Protein AF-X1I2H1-F1 (afdb_monomer)

InterPro domains:
  IPR003170 UDP-N-acetylenolpyruvoylglucosamine reductase [PTHR21071] (21-149)
  IPR006094 FAD linked oxidase, N-terminal [PF01565] (20-104)
  IPR016169 FAD-binding, type PCMH, subdomain 2 [G3DSA:3.30.465.10] (36-154)
  IPR036318 FAD-binding, type PCMH-like superfamily [SSF56176] (18-149)

Sequence (162 aa):
MSTSNIILSSLVSLITLLISSLVLLKLGRDFDYLEFSDENKIIAGAAYKLLKFVAAAAARGYDFSNLSGIPGTIGGSVIGNSGSKYKGICDFVERVSYISNKGGNIIEETIGLGDDDFGYRYFYIPDLIVLTRIVLNTGKSDRNNILEKIPKSPPKNFSFSG

Nearest PDB structures (foldseek):
  4pyt-assembly1_A  TM=8.778E-01  e=3.413E-08  unidentified
  1hsk-assembly1_A  TM=8.506E-01  e=2.870E-07  Staphylococcus aureus
  5jzx-assembly1_C  TM=7.587E-01  e=2.122E-06  Mycobacterium tuberculosis H37Rv
  1uxy-assembly1_A  TM=7.577E-01  e=2.310E-05  Escherichia coli
  8jdc-assembly1_A  TM=6.411E-01  e=4.031E-03  Mus musculus

Secondary structure (DSSP, 8-state):
--HHHHHHHHHHHHHHHHHHT-------GGG--EEE-TTSEEEEETTSBHHHHHHHHHTTTB--GGGTT--SBHHHHHHTT-B-SS-BSGGGEEEEEEEEEETTEEEEEEEEPPGGGEETTEE--TTEEEEEEEEEE--B--HHHHHHHS-SS--TT-----

pLDDT: mean 87.73, std 14.14, range [35.44, 98.62]

Radius of gyration: 19.73 Å; Cα contacts (8 Å, |Δi|>4): 262; chains: 1; bounding box: 42×39×72 Å

Mean predicted aligned error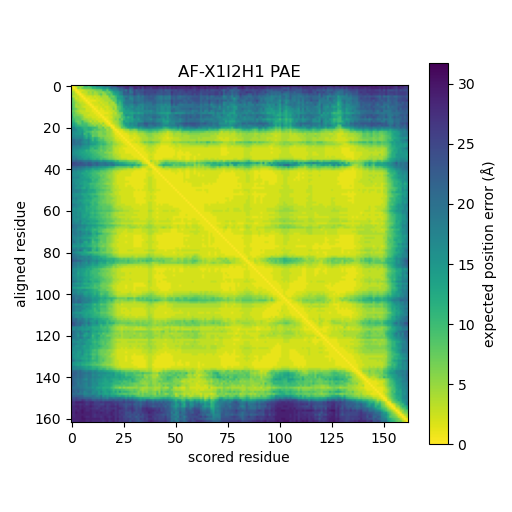: 8.13 Å

Solvent-accessible surface area (backbone atoms only — not comparable to full-atom values): 9270 Å² total; per-residue (Å²): 132,63,71,67,60,54,56,51,52,51,52,53,49,50,53,51,56,57,57,75,70,60,83,87,86,76,77,54,72,95,20,50,44,78,48,80,49,94,82,54,36,37,41,31,18,18,46,22,44,35,57,60,47,39,53,60,35,32,76,72,18,31,70,46,42,75,49,56,92,47,85,60,21,42,33,60,33,42,54,41,18,39,52,50,93,88,54,36,49,53,85,30,41,54,31,41,27,29,36,30,49,65,91,83,45,80,45,79,48,73,46,67,68,58,79,88,34,48,46,85,64,31,50,60,63,89,51,61,75,45,62,46,34,38,35,32,44,60,66,76,48,63,45,66,68,37,52,73,60,34,74,94,64,76,69,97,82,74,79,85,78,130

Organism: NCBI:txid412755

Foldseek 3Di:
DDPVVVVVVVVVVVVVVVVVPDDDDDDDPLQQDWDADPVQKIKGWQQHWQQVVCVVCLVVQFAPLQQAQPGGGNFVQQQQQDGDQVHGQLVFFQKWWFWFQDPNDTDIDMDGDDPVQDHNRHGDDPRGDTTTMTMGHGDGDDSVVRVVSHPPDHDPPDDDDD

Structure (mmCIF, N/CA/C/O backbone):
data_AF-X1I2H1-F1
#
_entry.id   AF-X1I2H1-F1
#
loop_
_atom_site.group_PDB
_atom_site.id
_atom_site.type_symbol
_atom_site.label_atom_id
_atom_site.label_alt_id
_atom_site.label_comp_id
_atom_site.label_asym_id
_atom_site.label_entity_id
_atom_site.label_seq_id
_atom_site.pdbx_PDB_ins_code
_atom_site.Cartn_x
_atom_site.Cartn_y
_atom_site.Cartn_z
_atom_site.occupancy
_atom_site.B_iso_or_equiv
_atom_site.auth_seq_id
_atom_site.auth_comp_id
_atom_site.auth_asym_id
_atom_site.auth_atom_id
_atom_site.pdbx_PDB_model_num
ATOM 1 N N . MET A 1 1 ? -4.979 0.973 53.669 1.00 57.72 1 MET A N 1
ATOM 2 C CA . MET A 1 1 ? -4.796 0.623 52.243 1.00 57.72 1 MET A CA 1
ATOM 3 C C . MET A 1 1 ? -3.930 1.717 51.634 1.00 57.72 1 MET A C 1
ATOM 5 O O . MET A 1 1 ? -4.324 2.870 51.724 1.00 57.72 1 MET A O 1
ATOM 9 N N . SER A 1 2 ? -2.713 1.404 51.174 1.00 70.31 2 SER A N 1
ATOM 10 C CA . SER A 1 2 ? -1.768 2.424 50.683 1.00 70.31 2 SER A CA 1
ATOM 11 C C . SER A 1 2 ? -2.318 3.101 49.425 1.00 70.31 2 SER A C 1
ATOM 13 O O . SER A 1 2 ? -2.806 2.410 48.531 1.00 70.31 2 S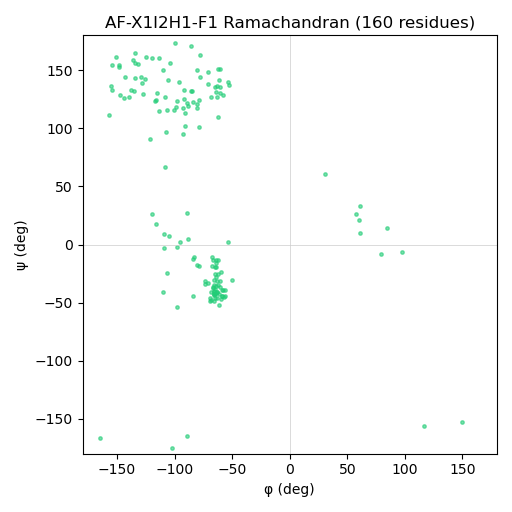ER A O 1
ATOM 15 N N . THR A 1 3 ? -2.231 4.429 49.343 1.00 69.19 3 THR A N 1
ATOM 16 C CA . THR A 1 3 ? -2.664 5.259 48.204 1.00 69.19 3 THR A CA 1
ATOM 17 C C . THR A 1 3 ? -2.103 4.750 46.869 1.00 69.19 3 THR A C 1
ATOM 19 O O . THR A 1 3 ? -2.779 4.809 45.844 1.00 69.19 3 THR A O 1
ATOM 22 N N . SER A 1 4 ? -0.914 4.139 46.895 1.00 69.69 4 SER A N 1
ATOM 23 C CA . SER A 1 4 ? -0.272 3.503 45.739 1.00 69.69 4 SER A CA 1
ATOM 24 C C . SER A 1 4 ? -1.069 2.322 45.163 1.00 69.69 4 SER A C 1
ATOM 26 O O . SER A 1 4 ? -1.110 2.150 43.948 1.00 69.69 4 SER A O 1
ATOM 28 N N . ASN A 1 5 ? -1.752 1.536 46.004 1.00 72.00 5 ASN A N 1
ATOM 29 C CA . ASN A 1 5 ? -2.549 0.387 45.551 1.00 72.00 5 ASN A CA 1
ATOM 30 C C . ASN A 1 5 ? -3.850 0.825 44.867 1.00 72.00 5 ASN A C 1
ATOM 32 O O . ASN A 1 5 ? -4.319 0.154 43.951 1.00 72.00 5 ASN A O 1
ATOM 36 N N . ILE A 1 6 ? -4.414 1.961 45.286 1.00 78.00 6 ILE A N 1
ATOM 37 C CA . ILE A 1 6 ? -5.622 2.530 44.677 1.00 78.00 6 ILE A CA 1
ATOM 38 C C . ILE A 1 6 ? -5.292 3.032 43.268 1.00 78.00 6 ILE A C 1
ATOM 40 O O . ILE A 1 6 ? -5.961 2.642 42.314 1.00 78.00 6 ILE A O 1
ATOM 44 N N . ILE A 1 7 ? -4.209 3.805 43.125 1.00 78.81 7 ILE A N 1
ATOM 45 C CA . ILE A 1 7 ? -3.745 4.346 41.836 1.00 78.81 7 ILE A CA 1
ATOM 46 C C . ILE A 1 7 ? -3.452 3.221 40.834 1.00 78.81 7 ILE A C 1
ATOM 48 O O . ILE A 1 7 ? -3.883 3.293 39.683 1.00 78.81 7 ILE A O 1
ATOM 52 N N . LEU A 1 8 ? -2.776 2.154 41.275 1.00 74.88 8 LEU A N 1
ATOM 53 C CA . LEU A 1 8 ? -2.458 1.016 40.414 1.00 74.88 8 LEU A CA 1
ATOM 54 C C . LEU A 1 8 ? -3.722 0.269 39.957 1.00 74.88 8 LEU A C 1
ATOM 56 O O . LEU A 1 8 ? -3.844 -0.058 38.779 1.00 74.88 8 LEU A O 1
ATOM 60 N N . SER A 1 9 ? -4.692 0.053 40.854 1.00 76.00 9 SER A N 1
ATOM 61 C CA . SER A 1 9 ? -5.955 -0.617 40.504 1.00 76.00 9 SER A CA 1
ATOM 62 C C . SER A 1 9 ? -6.797 0.190 39.507 1.00 76.00 9 SER A C 1
ATOM 64 O O . SER A 1 9 ? -7.361 -0.376 38.567 1.00 76.00 9 SER A O 1
ATOM 66 N N . SER A 1 10 ? -6.820 1.518 39.655 1.00 75.88 10 SER A N 1
ATOM 67 C CA . SER A 1 10 ? -7.538 2.418 38.753 1.00 75.88 10 SER A CA 1
ATOM 68 C C . SER A 1 10 ? -6.894 2.462 37.369 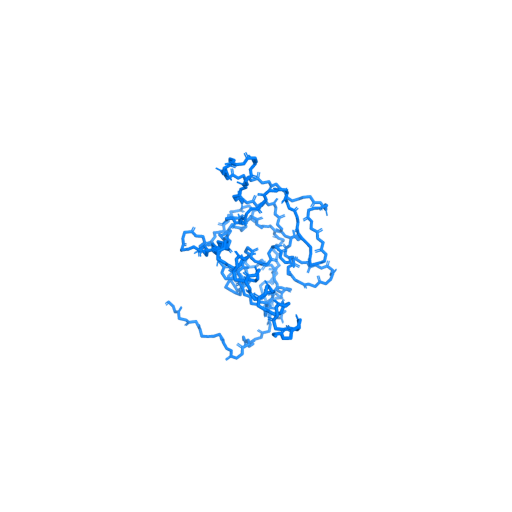1.00 75.88 10 SER A C 1
ATOM 70 O O . SER A 1 10 ? -7.602 2.425 36.366 1.00 75.88 10 SER A O 1
ATOM 72 N N . LEU A 1 11 ? -5.558 2.476 37.295 1.00 80.75 11 LEU A N 1
ATOM 73 C CA . LEU A 1 11 ? -4.828 2.460 36.026 1.00 80.75 11 LEU A CA 1
ATOM 74 C C . LEU A 1 11 ? -5.037 1.145 35.261 1.00 80.75 11 LEU A C 1
ATOM 76 O O . LEU A 1 11 ? -5.297 1.163 34.060 1.00 80.75 11 LEU A O 1
ATOM 80 N N . VAL A 1 12 ? -4.985 0.005 35.956 1.00 79.88 12 VAL A N 1
ATOM 81 C CA . VAL A 1 12 ? -5.256 -1.314 35.359 1.00 79.88 12 VAL A CA 1
ATOM 82 C C . VAL A 1 12 ? -6.698 -1.403 34.855 1.00 79.88 12 VAL A C 1
ATOM 84 O O . VAL A 1 12 ? -6.935 -1.898 33.753 1.00 79.88 12 VAL A O 1
ATOM 87 N N . SER A 1 13 ? -7.657 -0.875 35.618 1.00 76.94 13 SER A N 1
ATOM 88 C CA . SER A 1 13 ? -9.066 -0.836 35.211 1.00 76.94 13 SER A CA 1
ATOM 89 C C . SER A 1 13 ? -9.275 0.037 33.971 1.00 76.94 13 SER A C 1
ATOM 91 O O . SER A 1 13 ? -9.975 -0.373 33.050 1.00 76.94 13 SER A O 1
ATOM 93 N N . LEU A 1 14 ? -8.612 1.198 33.901 1.00 79.94 14 LEU A N 1
ATOM 94 C CA . LEU A 1 14 ? -8.661 2.094 32.744 1.00 79.94 14 LEU A CA 1
ATOM 95 C C . LEU A 1 14 ? -8.085 1.433 31.484 1.00 79.94 14 LEU A C 1
ATOM 97 O O . LEU A 1 14 ? -8.715 1.463 30.431 1.00 79.94 14 LEU A O 1
ATOM 101 N N . ILE A 1 15 ? -6.921 0.785 31.598 1.00 76.62 15 ILE A N 1
ATOM 102 C CA . ILE A 1 15 ? -6.304 0.038 30.491 1.00 76.62 15 ILE A CA 1
ATOM 103 C C . ILE A 1 15 ? -7.224 -1.106 30.038 1.00 76.62 15 ILE A C 1
ATOM 105 O O . ILE A 1 15 ? -7.438 -1.289 28.844 1.00 76.62 15 ILE A O 1
ATOM 109 N N . THR A 1 16 ? -7.827 -1.838 30.977 1.00 73.12 16 THR A N 1
ATOM 110 C CA . THR A 1 16 ? -8.760 -2.935 30.668 1.00 73.12 16 THR A CA 1
ATOM 111 C C . THR A 1 16 ? -10.010 -2.434 29.939 1.00 73.12 16 THR A C 1
ATOM 113 O O . THR A 1 16 ? -10.454 -3.051 28.968 1.00 73.12 16 THR A O 1
ATOM 116 N N . LEU A 1 17 ? -10.562 -1.291 30.355 1.00 72.94 17 LEU A N 1
ATOM 117 C CA . LEU A 1 17 ? -11.727 -0.674 29.716 1.00 72.94 17 LEU A CA 1
ATOM 118 C C . LEU A 1 17 ? -11.410 -0.179 28.289 1.00 72.94 17 LEU A C 1
ATOM 120 O O . LEU A 1 17 ? -12.219 -0.333 27.375 1.00 72.94 17 LEU A O 1
ATOM 124 N N . LEU A 1 18 ? -10.203 0.356 28.079 1.00 73.38 18 LEU A N 1
ATOM 125 C CA . LEU A 1 18 ? -9.727 0.781 26.759 1.00 73.38 18 LEU A CA 1
ATOM 126 C C . LEU A 1 18 ? -9.549 -0.406 25.801 1.00 73.38 18 LEU A C 1
ATOM 128 O O . LEU A 1 18 ? -9.956 -0.326 24.645 1.00 73.38 18 LEU A O 1
ATOM 132 N N . ILE A 1 19 ? -8.986 -1.522 26.275 1.00 74.50 19 ILE A N 1
ATOM 133 C CA . ILE A 1 19 ? -8.751 -2.711 25.436 1.00 74.50 19 ILE A CA 1
ATOM 134 C C . ILE A 1 19 ? -10.060 -3.456 25.139 1.00 74.50 19 ILE A C 1
ATOM 136 O O . ILE A 1 19 ? -10.226 -3.985 24.045 1.00 74.50 19 ILE A O 1
ATOM 140 N N . SER A 1 20 ? -11.014 -3.479 26.075 1.00 74.12 20 SER A N 1
ATOM 141 C CA . SER A 1 20 ? -12.318 -4.141 25.871 1.00 74.12 20 SER A CA 1
ATOM 142 C C . SER A 1 20 ? -13.202 -3.454 24.825 1.00 74.12 20 SER A C 1
ATOM 144 O O . SER A 1 2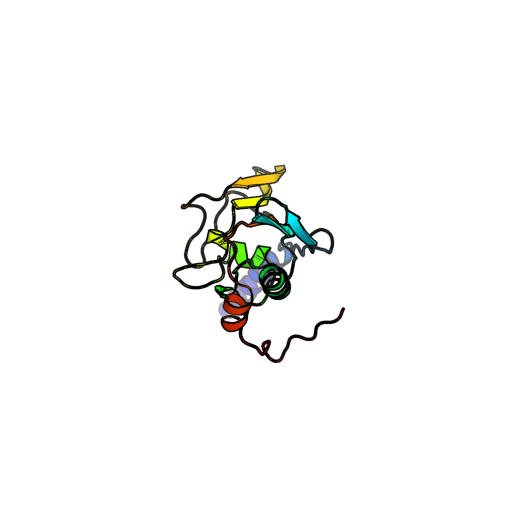0 ? -14.093 -4.095 24.274 1.00 74.12 20 SER A O 1
ATOM 146 N N . SER A 1 21 ? -12.919 -2.191 24.502 1.00 77.25 21 SER A N 1
ATOM 147 C CA . SER A 1 21 ? -13.605 -1.436 23.446 1.00 77.25 21 SER A CA 1
ATOM 148 C C . SER A 1 21 ? -12.860 -1.464 22.100 1.00 77.25 21 SER A C 1
ATOM 150 O O . SER A 1 21 ? -13.289 -0.817 21.145 1.00 77.25 21 SER A O 1
ATOM 152 N N . LEU A 1 22 ? -11.734 -2.184 22.003 1.00 83.88 22 LEU A N 1
ATOM 153 C CA . LEU A 1 22 ? -10.930 -2.262 20.785 1.00 83.88 22 LEU A CA 1
ATOM 154 C C . LEU A 1 22 ? -11.547 -3.241 19.782 1.00 83.88 22 LEU A C 1
ATOM 156 O O . LEU A 1 22 ? -11.698 -4.431 20.056 1.00 83.88 22 LEU A O 1
ATOM 160 N N . VAL A 1 23 ? -11.812 -2.755 18.572 1.00 86.62 23 VAL A N 1
ATOM 161 C CA . VAL A 1 23 ? -12.192 -3.598 17.435 1.00 86.62 23 VAL A CA 1
ATOM 162 C C . VAL A 1 23 ? -10.958 -3.861 16.577 1.00 86.62 23 VAL A C 1
ATOM 164 O O . VAL A 1 23 ? -10.318 -2.928 16.097 1.00 86.62 23 VAL A O 1
ATOM 167 N N . LEU A 1 24 ? -10.629 -5.138 16.362 1.00 89.12 24 LEU A N 1
ATOM 168 C CA . LEU A 1 24 ? -9.573 -5.553 15.439 1.00 89.12 24 LEU A CA 1
ATOM 169 C C . LEU A 1 24 ? -10.185 -6.019 14.118 1.00 89.12 24 LEU A C 1
ATOM 171 O O . LEU A 1 24 ? -10.860 -7.046 14.061 1.00 89.12 24 LEU A O 1
ATOM 175 N N . LEU A 1 25 ? -9.885 -5.294 13.045 1.00 90.94 25 LEU A N 1
ATOM 176 C CA . LEU A 1 25 ? -10.267 -5.669 11.689 1.00 90.94 25 LEU A CA 1
ATOM 177 C C . LEU A 1 25 ? -9.084 -6.342 10.994 1.00 90.94 25 LEU A C 1
ATOM 179 O O . LEU A 1 25 ? -8.029 -5.738 10.802 1.00 90.94 25 LEU A O 1
ATOM 183 N N . LYS A 1 26 ? -9.261 -7.604 10.597 1.00 93.12 26 LYS A N 1
ATOM 184 C CA . LYS A 1 26 ? -8.302 -8.330 9.761 1.00 93.12 26 LYS A CA 1
ATOM 185 C C . LYS A 1 26 ? -8.933 -8.604 8.405 1.00 93.12 26 LYS A C 1
ATOM 187 O O . LYS A 1 26 ? -9.889 -9.368 8.311 1.00 93.12 26 LYS A O 1
ATOM 192 N N . LEU A 1 27 ? -8.364 -8.009 7.363 1.00 94.81 27 LEU A N 1
ATOM 193 C CA . LEU A 1 27 ? -8.806 -8.237 5.992 1.00 94.81 27 LEU A CA 1
ATOM 194 C C . LEU A 1 27 ? -8.586 -9.701 5.581 1.00 94.81 27 LEU A C 1
ATOM 196 O O . LEU A 1 27 ? -7.518 -10.276 5.816 1.00 94.81 27 LEU A O 1
ATOM 200 N N . GLY A 1 28 ? -9.633 -10.295 5.010 1.00 90.56 28 GLY A N 1
ATOM 201 C CA . GLY A 1 28 ? -9.669 -11.686 4.564 1.00 90.56 28 GLY A CA 1
ATOM 202 C C . GLY A 1 28 ? -9.204 -11.885 3.119 1.00 90.56 28 GLY A C 1
ATOM 203 O O . GLY A 1 28 ? -8.595 -11.005 2.514 1.00 90.56 28 GLY A O 1
ATOM 204 N N . ARG A 1 29 ? -9.520 -13.064 2.568 1.00 93.75 29 ARG A N 1
ATOM 205 C CA . ARG A 1 29 ? -9.093 -13.504 1.225 1.00 93.75 29 ARG A CA 1
ATOM 206 C C . ARG A 1 29 ? -9.592 -12.608 0.092 1.00 93.75 29 ARG A C 1
ATOM 208 O O . ARG A 1 29 ? -8.866 -12.427 -0.874 1.00 93.75 29 ARG A O 1
ATOM 215 N N . ASP A 1 30 ? -10.762 -11.996 0.242 1.00 96.88 30 ASP A N 1
ATOM 216 C CA . ASP A 1 30 ? -11.341 -11.117 -0.785 1.00 96.88 30 ASP A CA 1
ATOM 217 C C . ASP A 1 30 ? -10.525 -9.828 -0.996 1.00 96.88 30 ASP A C 1
ATOM 219 O O . ASP A 1 30 ? -10.692 -9.138 -1.995 1.00 96.88 30 ASP A O 1
ATOM 223 N N . PHE A 1 31 ? -9.594 -9.524 -0.084 1.00 98.00 31 PHE A N 1
ATOM 224 C CA . PHE A 1 31 ? -8.643 -8.415 -0.188 1.00 98.00 31 PHE A CA 1
ATOM 225 C C . PHE A 1 31 ? -7.199 -8.894 -0.440 1.00 98.00 31 PHE A C 1
ATOM 227 O O . PHE A 1 31 ? -6.269 -8.092 -0.358 1.00 98.00 31 PHE A O 1
ATOM 234 N N . ASP A 1 32 ? -6.985 -10.186 -0.711 1.00 98.00 32 ASP A N 1
ATOM 235 C CA . ASP A 1 32 ? -5.684 -10.800 -1.023 1.00 98.00 32 ASP A CA 1
ATOM 236 C C . ASP A 1 32 ? -5.623 -11.174 -2.511 1.00 98.00 32 ASP A C 1
ATOM 238 O O . ASP A 1 32 ? -5.602 -12.343 -2.893 1.00 98.00 32 ASP A O 1
ATOM 242 N N . TYR A 1 33 ? -5.622 -10.153 -3.369 1.00 98.44 33 TYR A N 1
ATOM 243 C CA . TYR A 1 33 ? -5.567 -10.307 -4.823 1.00 98.44 33 TYR A CA 1
ATOM 244 C C . TYR A 1 33 ? -4.581 -9.327 -5.461 1.00 98.44 33 TYR A C 1
ATOM 246 O O . TYR A 1 33 ? -4.232 -8.295 -4.878 1.00 98.44 33 TYR A O 1
ATOM 254 N N . LEU A 1 34 ? -4.143 -9.669 -6.673 1.00 98.19 34 LEU A N 1
ATOM 255 C CA . LEU A 1 34 ? -3.252 -8.864 -7.499 1.00 98.19 34 LEU A CA 1
ATOM 256 C C . LEU A 1 34 ? -3.631 -9.015 -8.973 1.00 98.19 34 LEU A C 1
ATOM 258 O O . LEU A 1 34 ? -3.645 -10.125 -9.503 1.00 98.19 34 LEU A O 1
ATOM 262 N N . GLU A 1 35 ? -3.863 -7.892 -9.637 1.00 97.25 35 GLU A N 1
ATOM 263 C CA . GLU A 1 35 ? -4.253 -7.799 -11.039 1.00 97.25 35 GLU A CA 1
ATOM 264 C C . GLU A 1 35 ? -3.337 -6.814 -11.773 1.00 97.25 35 GLU A C 1
ATOM 266 O O . GLU A 1 35 ? -2.916 -5.792 -11.227 1.00 97.25 35 GLU A O 1
ATOM 271 N N . PHE A 1 36 ? -3.042 -7.117 -13.035 1.00 94.75 36 PHE A N 1
ATOM 272 C CA . PHE A 1 36 ? -2.272 -6.251 -13.924 1.00 94.75 36 PHE A CA 1
ATOM 273 C C . PHE A 1 36 ? -3.182 -5.806 -15.066 1.00 94.75 36 PHE A C 1
ATOM 275 O O . PHE A 1 36 ? -3.831 -6.646 -15.682 1.00 94.75 36 PHE A O 1
ATOM 282 N N . SER A 1 37 ? -3.220 -4.503 -15.333 1.00 88.62 37 SER A N 1
ATOM 283 C CA . SER A 1 37 ? -3.971 -3.904 -16.438 1.00 88.62 37 SER A CA 1
ATOM 284 C C . SER A 1 37 ? -3.033 -3.495 -17.579 1.00 88.62 37 SER A C 1
ATOM 286 O O . SER A 1 37 ? -1.846 -3.233 -17.357 1.00 88.62 37 SER A O 1
ATOM 288 N N . ASP A 1 38 ? -3.573 -3.405 -18.795 1.00 75.38 38 ASP A N 1
ATOM 289 C CA . ASP A 1 38 ? -2.839 -3.052 -20.015 1.00 75.38 38 ASP A CA 1
ATOM 290 C C . ASP A 1 38 ? -2.262 -1.619 -19.984 1.00 75.38 38 ASP A C 1
ATOM 292 O O . ASP A 1 38 ? -1.286 -1.320 -20.671 1.00 75.38 38 ASP A O 1
ATOM 296 N N . GLU A 1 39 ? -2.785 -0.741 -19.121 1.00 80.69 39 GLU A N 1
ATOM 297 C CA . GLU A 1 39 ? -2.384 0.673 -18.994 1.00 80.69 39 GLU A CA 1
ATOM 298 C C . GLU A 1 39 ? -1.228 0.928 -18.001 1.00 80.69 39 GLU A C 1
ATOM 300 O O . GLU A 1 39 ? -1.143 1.998 -17.402 1.00 80.69 39 GLU A O 1
ATOM 305 N N . ASN A 1 40 ? -0.343 -0.045 -17.765 1.00 85.19 40 ASN A N 1
ATOM 306 C CA . ASN A 1 40 ? 0.714 0.034 -16.734 1.00 85.19 40 ASN A CA 1
ATOM 307 C C . ASN A 1 40 ? 0.206 0.212 -15.291 1.00 85.19 40 ASN A C 1
ATOM 309 O O . ASN A 1 40 ? 0.964 0.605 -14.404 1.00 85.19 40 ASN A O 1
ATOM 313 N N . LYS A 1 41 ? -1.055 -0.141 -15.040 1.00 92.88 41 LYS A N 1
ATOM 314 C CA . LYS A 1 41 ? -1.656 -0.112 -13.707 1.00 92.88 41 LYS A CA 1
ATOM 315 C C . LYS A 1 41 ? -1.586 -1.487 -13.061 1.00 92.88 41 LYS A C 1
ATOM 317 O O . LYS A 1 41 ? -1.845 -2.509 -13.699 1.00 92.88 41 LYS A O 1
ATOM 322 N N . ILE A 1 42 ? -1.286 -1.497 -11.770 1.00 97.44 42 ILE A N 1
ATOM 323 C CA . ILE A 1 42 ? -1.321 -2.683 -10.924 1.00 97.44 42 ILE A CA 1
ATOM 324 C C . ILE A 1 42 ? -2.380 -2.449 -9.859 1.00 97.44 42 ILE A C 1
ATOM 326 O O . ILE A 1 42 ? -2.332 -1.462 -9.130 1.00 97.44 42 ILE A O 1
ATOM 330 N N . ILE A 1 43 ? -3.346 -3.350 -9.775 1.00 97.88 43 ILE A N 1
ATOM 331 C CA . ILE A 1 43 ? -4.427 -3.274 -8.802 1.00 97.88 43 ILE A CA 1
ATOM 332 C C . ILE A 1 43 ? -4.187 -4.369 -7.776 1.00 97.88 43 ILE A C 1
ATOM 334 O O . ILE A 1 43 ? -4.036 -5.534 -8.134 1.00 97.88 43 ILE A O 1
ATOM 338 N N . ALA A 1 44 ? -4.168 -4.008 -6.501 1.00 98.44 44 ALA A N 1
ATOM 339 C CA . ALA A 1 44 ? -4.008 -4.976 -5.434 1.00 98.44 44 ALA A CA 1
ATOM 340 C C . ALA A 1 44 ? -4.997 -4.734 -4.301 1.00 98.44 44 ALA A C 1
ATOM 342 O O . ALA A 1 44 ? -5.286 -3.592 -3.933 1.00 98.44 44 ALA A O 1
ATOM 343 N N . GLY A 1 45 ? -5.477 -5.822 -3.711 1.00 98.56 45 GLY A N 1
ATOM 344 C CA . GLY A 1 45 ? -6.198 -5.750 -2.452 1.00 98.56 45 GLY A CA 1
ATOM 345 C C . GLY A 1 45 ? -5.253 -5.401 -1.298 1.00 98.56 45 GLY A C 1
ATOM 346 O O . GLY A 1 45 ? -4.073 -5.763 -1.286 1.00 98.56 45 GLY A O 1
ATOM 347 N N . ALA A 1 46 ? -5.766 -4.695 -0.294 1.00 98.44 46 ALA A N 1
ATOM 348 C CA . ALA A 1 46 ? -4.963 -4.196 0.822 1.00 98.44 46 ALA A CA 1
ATOM 349 C C . ALA A 1 46 ? -4.354 -5.294 1.717 1.00 98.44 46 ALA A C 1
ATOM 351 O O . ALA A 1 46 ? -3.375 -5.031 2.429 1.00 98.44 46 ALA A O 1
ATOM 352 N N . ALA A 1 47 ? -4.880 -6.524 1.674 1.00 98.44 47 ALA A N 1
ATOM 353 C CA . ALA A 1 47 ? -4.326 -7.670 2.395 1.00 98.44 47 ALA A CA 1
ATOM 354 C C . ALA A 1 47 ? -3.185 -8.371 1.637 1.00 98.44 47 ALA A C 1
ATOM 356 O O . ALA A 1 47 ? -2.458 -9.165 2.246 1.00 98.44 47 ALA A O 1
ATOM 357 N N . TYR A 1 48 ? -2.985 -8.058 0.350 1.00 98.44 48 TYR A N 1
ATOM 358 C CA . TYR A 1 48 ? -1.976 -8.714 -0.475 1.00 98.44 48 TYR A CA 1
ATOM 359 C C . TYR A 1 48 ? -0.565 -8.507 0.081 1.00 98.44 48 TYR A C 1
ATOM 361 O O . TYR A 1 48 ? -0.189 -7.410 0.505 1.00 98.44 48 TYR A O 1
ATOM 369 N N . LYS A 1 49 ? 0.237 -9.576 0.118 1.00 98.12 49 LYS A N 1
ATOM 370 C CA . LYS A 1 49 ? 1.578 -9.545 0.727 1.00 98.12 49 LYS A CA 1
ATOM 371 C C . LYS A 1 49 ? 2.537 -8.682 -0.087 1.00 98.12 49 LYS A C 1
ATOM 373 O O . LYS A 1 49 ? 2.765 -8.956 -1.264 1.00 98.12 49 LYS A O 1
ATOM 378 N N . LEU A 1 50 ? 3.197 -7.725 0.570 1.00 97.75 50 LEU A N 1
ATOM 379 C CA . LEU A 1 50 ? 4.114 -6.796 -0.100 1.00 97.75 50 LEU A CA 1
ATOM 380 C C . LEU A 1 50 ? 5.262 -7.527 -0.813 1.00 97.75 50 LEU A C 1
ATOM 382 O O . LEU A 1 50 ? 5.564 -7.243 -1.966 1.00 97.75 50 LEU A O 1
ATOM 386 N N . LEU A 1 51 ? 5.871 -8.523 -0.166 1.00 95.69 51 LEU A N 1
ATOM 387 C CA . LEU A 1 51 ? 6.970 -9.275 -0.779 1.00 95.69 51 LEU A CA 1
ATOM 388 C C . LEU A 1 51 ? 6.519 -10.099 -1.997 1.00 95.69 51 LEU A C 1
ATOM 390 O O . LEU A 1 51 ? 7.269 -10.206 -2.966 1.00 95.69 51 LEU A O 1
ATOM 394 N N . LYS A 1 52 ? 5.288 -10.639 -1.984 1.00 96.94 52 LYS A N 1
ATOM 395 C CA . LYS A 1 52 ? 4.704 -11.307 -3.163 1.00 96.94 52 LYS A CA 1
ATOM 396 C C . LYS A 1 52 ? 4.476 -10.303 -4.292 1.00 96.94 52 LYS A C 1
ATOM 39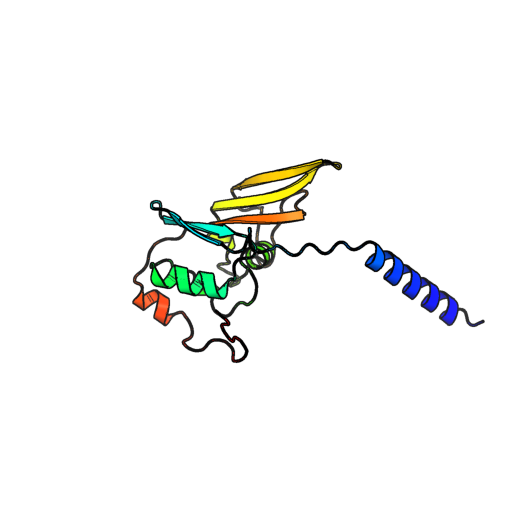8 O O . LYS A 1 52 ? 4.777 -10.608 -5.442 1.00 96.94 52 LYS A O 1
ATOM 403 N N . PHE A 1 53 ? 4.009 -9.103 -3.954 1.00 97.75 53 PHE A N 1
ATOM 404 C CA . PHE A 1 53 ? 3.797 -8.017 -4.907 1.00 97.75 53 PHE A CA 1
ATOM 405 C C . PHE A 1 53 ? 5.090 -7.598 -5.594 1.00 97.75 53 PHE A C 1
ATOM 407 O O . PHE A 1 53 ? 5.143 -7.619 -6.819 1.00 97.75 53 PHE A O 1
ATOM 414 N N . VAL A 1 54 ? 6.149 -7.310 -4.830 1.00 95.88 54 VAL A N 1
ATOM 415 C CA . VAL A 1 54 ? 7.450 -6.904 -5.387 1.00 95.88 54 VAL A CA 1
ATOM 416 C C . VAL A 1 54 ? 7.979 -7.961 -6.360 1.00 95.88 54 VAL A C 1
ATOM 418 O O . VAL A 1 54 ? 8.399 -7.623 -7.464 1.00 95.88 54 VAL A O 1
ATOM 421 N N . ALA A 1 55 ? 7.898 -9.247 -6.001 1.00 94.12 55 ALA A N 1
ATOM 422 C CA . ALA A 1 55 ? 8.328 -10.338 -6.874 1.00 94.12 55 ALA A CA 1
ATOM 423 C C . ALA A 1 55 ? 7.476 -10.450 -8.156 1.00 94.12 55 ALA A C 1
ATOM 425 O O . ALA A 1 55 ? 8.019 -10.566 -9.257 1.00 94.12 55 ALA A O 1
ATOM 426 N N . ALA A 1 56 ? 6.146 -10.393 -8.033 1.00 95.31 56 ALA A N 1
ATOM 427 C CA . ALA A 1 56 ? 5.226 -10.497 -9.167 1.00 95.31 56 ALA A CA 1
ATOM 428 C C . ALA A 1 56 ? 5.321 -9.297 -10.125 1.00 95.31 56 ALA A C 1
ATOM 430 O O . ALA A 1 56 ? 5.217 -9.470 -11.343 1.00 95.31 56 ALA A O 1
ATOM 431 N N . ALA A 1 57 ? 5.536 -8.100 -9.575 1.00 94.81 57 ALA A N 1
ATOM 432 C CA . ALA A 1 57 ? 5.730 -6.859 -10.310 1.00 94.81 57 ALA A CA 1
ATOM 433 C C . ALA A 1 57 ? 7.069 -6.869 -11.066 1.00 94.81 57 ALA A C 1
ATOM 435 O O . ALA A 1 57 ? 7.088 -6.646 -12.279 1.00 94.81 57 ALA A O 1
ATOM 436 N N . ALA A 1 58 ? 8.163 -7.256 -10.397 1.00 93.38 58 ALA A N 1
ATOM 437 C CA . ALA A 1 58 ? 9.482 -7.388 -11.017 1.00 93.38 58 ALA A CA 1
ATOM 438 C C . ALA A 1 58 ? 9.480 -8.396 -12.178 1.00 93.38 58 ALA A C 1
ATOM 440 O O . ALA A 1 58 ? 10.065 -8.140 -13.230 1.00 93.38 58 ALA A O 1
ATOM 441 N N . ALA A 1 59 ? 8.756 -9.515 -12.043 1.00 91.44 59 ALA A N 1
ATOM 442 C CA . ALA A 1 59 ? 8.615 -10.506 -13.111 1.00 91.44 59 ALA A CA 1
ATOM 443 C C . ALA A 1 59 ? 7.982 -9.939 -14.399 1.00 91.44 59 ALA A C 1
ATOM 445 O O . ALA A 1 59 ? 8.220 -10.486 -15.478 1.00 91.44 59 ALA A O 1
ATOM 446 N N . ARG A 1 60 ? 7.213 -8.847 -14.285 1.00 92.06 60 ARG A N 1
ATOM 447 C CA . ARG A 1 60 ? 6.539 -8.131 -15.381 1.00 92.06 60 ARG A CA 1
ATOM 448 C C . ARG A 1 60 ? 7.210 -6.802 -15.757 1.00 92.06 60 ARG A C 1
ATOM 450 O O . ARG A 1 60 ? 6.671 -6.067 -16.580 1.00 92.06 60 ARG A O 1
ATOM 457 N N . GLY A 1 61 ? 8.381 -6.506 -15.188 1.00 92.69 61 GLY A N 1
ATOM 458 C CA . GLY A 1 61 ? 9.162 -5.310 -15.512 1.00 92.69 61 GLY A CA 1
ATOM 459 C C . GLY A 1 61 ? 8.750 -4.044 -14.756 1.00 92.69 61 GLY A C 1
ATOM 460 O O . GLY A 1 61 ? 9.174 -2.961 -15.145 1.00 92.69 61 GLY A O 1
ATOM 461 N N . TYR A 1 62 ? 7.947 -4.149 -13.695 1.00 93.69 62 TYR A N 1
ATOM 462 C CA . TYR A 1 62 ? 7.609 -3.012 -12.835 1.00 93.69 62 TYR A CA 1
ATOM 463 C C . TYR A 1 62 ? 8.586 -2.920 -11.661 1.00 93.69 62 TYR A C 1
ATOM 465 O O . TYR A 1 62 ? 8.757 -3.887 -10.911 1.00 93.69 62 TYR A O 1
ATOM 473 N N . ASP A 1 63 ? 9.227 -1.762 -11.495 1.00 93.19 63 ASP A N 1
ATOM 474 C CA . ASP A 1 63 ? 10.270 -1.578 -10.483 1.00 93.19 63 ASP A CA 1
ATOM 475 C C . ASP A 1 63 ? 9.694 -1.080 -9.148 1.00 93.19 63 ASP A C 1
ATOM 477 O O . ASP A 1 63 ? 9.407 0.105 -8.972 1.00 93.19 63 ASP A O 1
ATOM 481 N N . PHE A 1 64 ? 9.566 -2.014 -8.205 1.00 94.56 64 PHE A N 1
ATOM 482 C CA . PHE A 1 64 ? 9.274 -1.765 -6.788 1.00 94.56 64 PHE A CA 1
ATOM 483 C C . PHE A 1 64 ? 10.401 -2.291 -5.887 1.00 94.56 64 PHE A C 1
ATOM 485 O O . PHE A 1 64 ? 1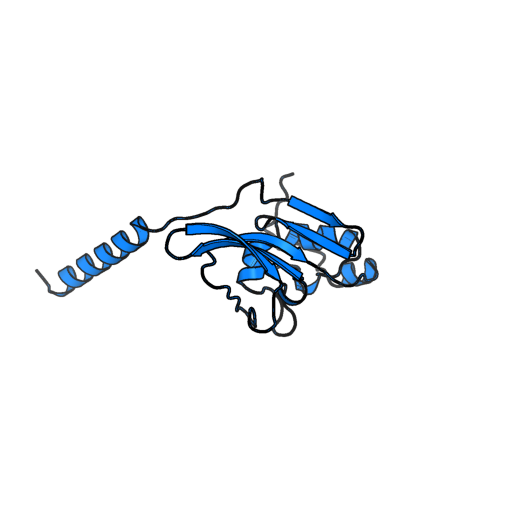0.172 -2.677 -4.737 1.00 94.56 64 PHE A O 1
ATOM 492 N N . SER A 1 65 ? 11.633 -2.377 -6.401 1.00 92.19 65 SER A N 1
ATOM 493 C CA . SER A 1 65 ? 12.744 -3.006 -5.680 1.00 92.19 65 SER A CA 1
ATOM 494 C C . SER A 1 65 ? 13.088 -2.293 -4.365 1.00 92.19 65 SER A C 1
ATOM 496 O O . SER A 1 65 ? 13.586 -2.928 -3.436 1.00 92.19 65 SER A O 1
ATOM 498 N N . ASN A 1 66 ? 12.779 -0.995 -4.248 1.00 91.81 66 ASN A N 1
ATOM 499 C CA . ASN A 1 66 ? 12.952 -0.196 -3.027 1.00 91.81 66 ASN A CA 1
ATOM 500 C C . ASN A 1 66 ? 12.076 -0.668 -1.853 1.00 91.81 66 ASN A C 1
ATOM 502 O O . ASN A 1 66 ? 12.330 -0.285 -0.714 1.00 91.81 66 ASN A O 1
ATOM 506 N N . LEU A 1 67 ? 11.061 -1.492 -2.124 1.00 94.25 67 LEU A N 1
ATOM 507 C CA . LEU A 1 67 ? 10.179 -2.092 -1.122 1.00 94.25 67 LEU A CA 1
ATOM 508 C C . LEU A 1 67 ? 10.600 -3.524 -0.753 1.00 94.25 67 LEU A C 1
ATOM 510 O O . LEU A 1 67 ? 9.966 -4.166 0.088 1.00 94.25 67 LEU A O 1
ATOM 514 N N . SER A 1 68 ? 11.653 -4.053 -1.385 1.00 92.12 68 SER A N 1
ATOM 515 C CA . SER A 1 68 ? 12.144 -5.400 -1.104 1.00 92.12 68 SER A CA 1
ATOM 516 C C . SER A 1 68 ? 12.598 -5.540 0.354 1.00 92.12 68 SER A C 1
ATOM 518 O O . SER A 1 68 ? 13.150 -4.625 0.961 1.00 92.12 68 SER A O 1
ATOM 520 N N . GLY A 1 69 ? 12.309 -6.698 0.951 1.00 90.38 69 GLY A N 1
ATOM 521 C CA . GLY A 1 69 ? 12.642 -6.990 2.348 1.00 90.38 69 GLY A CA 1
ATOM 522 C C . GLY A 1 69 ? 11.701 -6.377 3.394 1.00 90.38 69 GLY A C 1
ATOM 523 O O . GLY A 1 69 ? 11.800 -6.751 4.561 1.00 90.38 69 GLY A O 1
ATOM 524 N N . ILE A 1 70 ? 10.759 -5.507 3.012 1.00 93.31 70 ILE A N 1
ATOM 525 C CA . ILE A 1 70 ? 9.769 -4.952 3.942 1.00 93.31 70 ILE A CA 1
ATOM 526 C C . ILE A 1 70 ? 8.635 -5.980 4.157 1.00 93.31 70 ILE A C 1
ATOM 528 O O . ILE A 1 70 ? 7.987 -6.399 3.194 1.00 93.31 70 ILE A O 1
ATOM 532 N N . PRO A 1 71 ? 8.381 -6.434 5.399 1.00 95.06 71 PRO A N 1
ATOM 533 C CA . PRO A 1 71 ? 7.303 -7.374 5.680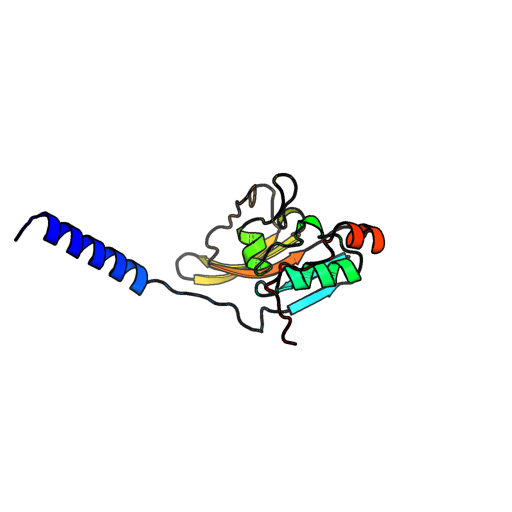 1.00 95.06 71 PRO A CA 1
ATOM 534 C C . PRO A 1 71 ? 5.938 -6.672 5.704 1.00 95.06 71 PRO A C 1
ATOM 536 O O . PRO A 1 71 ? 5.843 -5.462 5.891 1.00 95.06 71 PRO A O 1
ATOM 539 N N . GLY A 1 72 ? 4.865 -7.458 5.597 1.00 95.88 72 GLY A N 1
ATOM 540 C CA . GLY A 1 72 ? 3.491 -6.977 5.768 1.00 95.88 72 GLY A CA 1
ATOM 541 C C . GLY A 1 72 ? 2.637 -7.094 4.508 1.00 95.88 72 GLY A C 1
ATOM 542 O O . GLY A 1 72 ? 2.869 -7.957 3.653 1.00 95.88 72 GLY A O 1
ATOM 543 N N . THR A 1 73 ? 1.601 -6.263 4.443 1.00 98.19 73 THR A N 1
ATOM 544 C CA . THR A 1 73 ? 0.655 -6.182 3.323 1.00 98.19 73 THR A CA 1
ATOM 545 C C . THR A 1 73 ? 0.787 -4.841 2.613 1.00 98.19 73 THR A C 1
ATOM 547 O O . THR A 1 73 ? 1.284 -3.887 3.206 1.00 98.19 73 THR A O 1
ATOM 550 N N . ILE A 1 74 ? 0.309 -4.745 1.372 1.00 97.94 74 ILE A N 1
ATOM 551 C CA . ILE A 1 74 ? 0.304 -3.480 0.626 1.00 97.94 74 ILE A CA 1
ATOM 552 C C . ILE A 1 74 ? -0.449 -2.392 1.394 1.00 97.94 74 ILE A C 1
ATOM 554 O O . ILE A 1 74 ? 0.075 -1.292 1.527 1.00 97.94 74 ILE A O 1
ATOM 558 N N . GLY A 1 75 ? -1.623 -2.692 1.960 1.00 98.00 75 GLY A N 1
ATOM 559 C CA . GLY A 1 75 ? -2.393 -1.709 2.727 1.00 98.00 75 GLY A CA 1
ATOM 560 C C . GLY A 1 75 ? -1.617 -1.162 3.926 1.00 98.00 75 GLY A C 1
ATOM 561 O O . GLY A 1 75 ? -1.508 0.049 4.091 1.00 98.00 75 GLY A O 1
ATOM 562 N N . GLY A 1 76 ? -0.992 -2.040 4.718 1.00 97.44 76 GLY A N 1
ATOM 563 C CA . GLY A 1 76 ? -0.142 -1.606 5.830 1.00 97.44 76 GLY A CA 1
ATOM 564 C C . GLY A 1 76 ? 1.084 -0.816 5.361 1.00 97.44 76 GLY A C 1
ATOM 565 O O . GLY A 1 76 ? 1.491 0.148 6.008 1.00 97.44 76 GLY A O 1
ATOM 566 N N . SER A 1 77 ? 1.652 -1.184 4.212 1.00 97.88 77 SER A N 1
ATOM 567 C CA . SER A 1 77 ? 2.763 -0.449 3.617 1.00 97.88 77 SER A CA 1
ATOM 568 C C . SER A 1 77 ? 2.373 0.953 3.169 1.00 97.88 77 SER A C 1
ATOM 570 O O . SER A 1 77 ? 3.177 1.854 3.389 1.00 97.88 77 SER A O 1
ATOM 572 N N . VAL A 1 78 ? 1.182 1.144 2.592 1.00 98.12 78 VAL A N 1
ATOM 573 C CA . VAL A 1 78 ? 0.651 2.462 2.198 1.00 98.12 78 VAL A CA 1
ATOM 574 C C . VAL A 1 78 ? 0.391 3.332 3.426 1.00 98.12 78 VAL A C 1
ATOM 576 O O . VAL A 1 78 ? 0.922 4.435 3.492 1.00 98.12 78 VAL A O 1
ATOM 579 N N . ILE A 1 79 ? -0.292 2.809 4.454 1.00 97.69 79 ILE A N 1
ATOM 580 C CA . ILE A 1 79 ? -0.503 3.536 5.722 1.00 97.69 79 ILE A CA 1
ATOM 581 C C . ILE A 1 79 ? 0.827 3.979 6.354 1.00 97.69 79 ILE A C 1
ATOM 583 O O . ILE A 1 79 ? 0.939 5.069 6.901 1.00 97.69 79 ILE A O 1
ATOM 587 N N . GLY A 1 80 ? 1.863 3.140 6.283 1.00 95.81 80 GLY A N 1
ATOM 588 C CA . GLY A 1 80 ? 3.185 3.473 6.815 1.00 95.81 80 GLY A CA 1
ATOM 589 C C . GLY A 1 80 ? 4.112 4.207 5.844 1.00 95.81 80 GLY A C 1
ATOM 590 O O . GLY A 1 80 ? 5.294 4.335 6.177 1.00 95.81 80 GLY A O 1
ATOM 591 N N . ASN A 1 81 ? 3.632 4.568 4.645 1.00 97.00 81 ASN A N 1
ATOM 592 C CA . ASN A 1 81 ? 4.413 4.969 3.469 1.00 97.00 81 ASN A CA 1
ATOM 593 C C . ASN 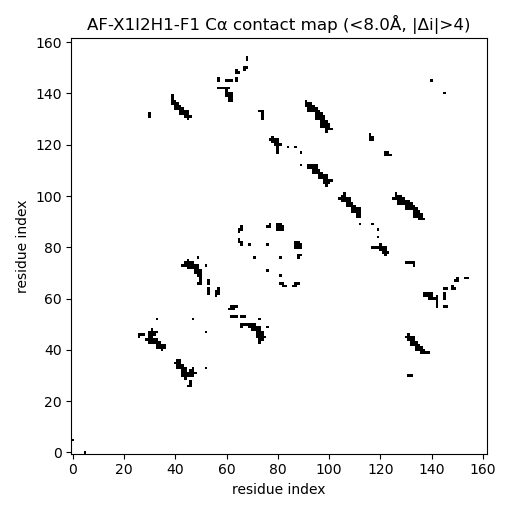A 1 81 ? 5.796 4.287 3.410 1.00 97.00 81 ASN A C 1
ATOM 595 O O . ASN A 1 81 ? 6.856 4.906 3.536 1.00 97.00 81 ASN A O 1
ATOM 599 N N . SER A 1 82 ? 5.779 2.957 3.339 1.00 96.50 82 SER A N 1
ATOM 600 C CA . SER A 1 82 ? 6.981 2.132 3.451 1.00 96.50 82 SER A CA 1
ATOM 601 C C . SER A 1 82 ? 7.959 2.401 2.312 1.00 96.50 82 SER A C 1
ATOM 603 O O . SER A 1 82 ? 7.561 2.452 1.155 1.00 96.50 82 SER A O 1
ATOM 605 N N . GLY A 1 83 ? 9.245 2.510 2.641 1.00 92.25 83 GLY A N 1
ATOM 606 C CA . GLY A 1 83 ? 10.333 2.711 1.689 1.00 92.25 83 GLY A CA 1
ATOM 607 C C . GLY A 1 83 ? 11.474 3.513 2.308 1.00 92.25 83 GLY A C 1
ATOM 608 O O . GLY A 1 83 ? 11.690 3.478 3.523 1.00 92.25 83 GLY A O 1
ATOM 609 N N . SER A 1 84 ? 12.219 4.220 1.461 1.00 85.88 84 SER A N 1
ATOM 610 C CA . SER A 1 84 ? 13.298 5.112 1.895 1.00 85.88 84 SER A CA 1
ATOM 611 C C . SER A 1 84 ? 12.759 6.503 2.242 1.00 85.88 84 SER A C 1
ATOM 613 O O . SER A 1 84 ? 11.628 6.836 1.904 1.00 85.88 84 SER A O 1
ATOM 615 N N . LYS A 1 85 ? 13.596 7.364 2.832 1.00 83.38 85 LYS A N 1
ATOM 616 C CA . LYS A 1 85 ? 13.236 8.774 3.073 1.00 83.38 85 LYS A CA 1
ATOM 617 C C . LYS A 1 85 ? 13.001 9.604 1.802 1.00 83.38 85 LYS A C 1
ATOM 619 O O . LYS A 1 85 ? 12.511 10.717 1.906 1.00 83.38 85 LYS A O 1
ATOM 624 N N . TYR A 1 86 ? 13.403 9.090 0.640 1.00 86.62 86 TYR A N 1
ATOM 625 C CA . TYR A 1 86 ? 13.310 9.786 -0.646 1.00 86.62 86 TYR A CA 1
ATOM 626 C C . TYR A 1 86 ? 12.212 9.236 -1.552 1.00 86.62 86 TYR A C 1
ATOM 628 O O . TYR A 1 86 ? 11.798 9.916 -2.480 1.00 86.62 86 TYR A O 1
ATOM 636 N N . LYS A 1 87 ? 11.832 7.971 -1.343 1.00 89.94 87 LYS A N 1
ATOM 637 C CA . LYS A 1 87 ? 10.859 7.265 -2.172 1.00 89.94 87 LYS A CA 1
ATOM 638 C C . LYS A 1 87 ? 10.231 6.119 -1.387 1.00 89.94 87 LYS A C 1
ATOM 640 O O . LYS A 1 87 ? 10.924 5.139 -1.059 1.00 89.94 87 LYS A O 1
ATOM 645 N N . GLY A 1 88 ? 8.954 6.276 -1.082 1.00 94.88 88 GLY A N 1
ATOM 646 C CA . GLY A 1 88 ? 8.054 5.316 -0.467 1.00 94.88 88 GLY A CA 1
ATOM 647 C C . GLY A 1 88 ? 7.113 4.658 -1.476 1.00 94.88 88 GLY A C 1
ATOM 648 O O . GLY A 1 88 ? 7.233 4.825 -2.688 1.00 94.88 88 GLY A O 1
ATOM 649 N N . ILE A 1 89 ? 6.198 3.838 -0.967 1.00 97.19 89 ILE A N 1
ATOM 650 C CA . ILE A 1 89 ? 5.185 3.164 -1.783 1.00 97.19 89 ILE A CA 1
ATOM 651 C C . ILE A 1 89 ? 4.131 4.145 -2.308 1.00 97.19 89 ILE A C 1
ATOM 653 O O . ILE A 1 89 ? 3.645 3.948 -3.418 1.00 97.19 89 ILE A O 1
ATOM 657 N N . CYS A 1 90 ? 3.802 5.195 -1.545 1.00 97.25 90 CYS A N 1
ATOM 658 C CA . CYS A 1 90 ? 2.776 6.166 -1.927 1.00 97.25 90 CYS A CA 1
ATOM 659 C C . CYS A 1 90 ? 3.161 6.964 -3.180 1.00 97.25 90 CYS A C 1
ATOM 661 O O . CYS A 1 90 ? 2.275 7.317 -3.946 1.00 97.25 90 CYS A O 1
ATOM 663 N N . ASP A 1 91 ? 4.461 7.108 -3.477 1.00 95.25 91 ASP A N 1
ATOM 664 C CA . ASP A 1 91 ? 4.958 7.711 -4.729 1.00 95.25 91 ASP A CA 1
ATOM 665 C C . ASP A 1 91 ? 4.551 6.936 -5.995 1.00 95.25 91 ASP A C 1
ATOM 667 O O . ASP A 1 91 ? 4.735 7.414 -7.113 1.00 95.25 91 ASP A O 1
ATOM 671 N N . PHE A 1 92 ? 4.050 5.710 -5.837 1.00 95.62 92 PHE A N 1
ATOM 672 C CA . PHE A 1 92 ? 3.536 4.889 -6.928 1.00 95.62 92 PHE A CA 1
ATOM 673 C C . PHE A 1 92 ? 2.014 4.734 -6.879 1.00 95.62 92 PHE A C 1
ATOM 675 O O . PHE A 1 92 ? 1.462 4.045 -7.731 1.00 95.62 92 PHE A O 1
ATOM 682 N N . VAL A 1 93 ? 1.326 5.271 -5.870 1.00 97.25 93 VAL A N 1
ATOM 683 C CA . VAL A 1 93 ? -0.113 5.062 -5.691 1.00 97.25 93 VAL A CA 1
ATOM 684 C C . VAL A 1 93 ? -0.880 6.125 -6.466 1.00 97.25 93 VAL A C 1
ATOM 686 O O . VAL A 1 93 ? -0.773 7.312 -6.196 1.00 97.25 93 VAL A O 1
ATOM 689 N N . GLU A 1 94 ? -1.696 5.679 -7.416 1.00 95.50 94 GLU A N 1
ATOM 690 C CA . GLU A 1 94 ? -2.596 6.547 -8.174 1.00 95.50 94 GLU A CA 1
ATOM 691 C C . GLU A 1 94 ? -3.895 6.779 -7.397 1.00 95.50 94 GLU A C 1
ATOM 693 O O . GLU A 1 94 ? -4.386 7.901 -7.323 1.00 95.50 94 GLU A O 1
ATOM 698 N N . ARG A 1 95 ? -4.467 5.709 -6.823 1.00 97.00 95 ARG A N 1
ATOM 699 C CA . ARG A 1 95 ? -5.729 5.749 -6.068 1.00 97.00 95 ARG A CA 1
ATOM 700 C C . ARG A 1 95 ? -5.767 4.713 -4.957 1.00 97.00 95 ARG A C 1
ATOM 702 O O . ARG A 1 95 ? -5.198 3.626 -5.087 1.00 97.00 95 ARG A O 1
ATOM 709 N N . VAL A 1 96 ? -6.539 5.011 -3.920 1.00 98.44 96 VAL A N 1
ATOM 710 C CA . VAL A 1 96 ? -6.894 4.068 -2.857 1.00 98.44 96 VAL A CA 1
ATOM 711 C C . VAL A 1 96 ? -8.405 3.991 -2.698 1.00 98.44 96 VAL A C 1
ATOM 713 O O . VAL A 1 96 ? -9.092 5.005 -2.803 1.00 98.44 96 VAL A O 1
ATOM 716 N N . SER A 1 97 ? -8.911 2.792 -2.422 1.00 98.62 97 SER A N 1
ATOM 717 C CA . SER A 1 97 ? -10.261 2.585 -1.901 1.00 98.62 97 SER A CA 1
ATOM 718 C C . SER A 1 97 ? -10.178 2.228 -0.424 1.00 98.62 97 SER A C 1
ATOM 720 O O . SER A 1 97 ? -9.247 1.531 -0.001 1.00 98.62 97 SER A O 1
ATOM 722 N N . TYR A 1 98 ? -11.118 2.734 0.366 1.00 98.38 98 TYR A N 1
ATOM 723 C CA . TYR A 1 98 ? -11.108 2.582 1.815 1.00 98.38 98 TYR A CA 1
ATOM 724 C C . TYR A 1 98 ? -12.512 2.666 2.402 1.00 98.38 98 TYR A C 1
ATOM 726 O O . TYR A 1 98 ? -13.401 3.296 1.836 1.00 98.38 98 TYR A O 1
ATOM 734 N N . ILE A 1 99 ? -12.693 2.043 3.563 1.00 97.81 99 ILE A N 1
ATOM 735 C CA . ILE A 1 99 ? -13.890 2.221 4.382 1.00 97.81 99 ILE A CA 1
ATOM 736 C C . ILE A 1 99 ? -13.691 3.449 5.265 1.00 97.81 99 ILE A C 1
ATOM 738 O O . ILE A 1 99 ? -12.650 3.560 5.923 1.00 97.81 99 ILE A O 1
ATOM 742 N N . SER A 1 100 ? -14.683 4.335 5.307 1.00 97.25 100 SER A N 1
ATOM 743 C CA . SER A 1 100 ? -14.699 5.520 6.165 1.00 97.25 100 SER A CA 1
ATOM 744 C C . SER A 1 100 ? -15.873 5.519 7.142 1.00 97.25 100 SER A C 1
ATOM 746 O O . SER A 1 100 ? -16.852 4.795 6.953 1.00 97.25 100 SER A O 1
ATOM 748 N N . ASN A 1 101 ? -15.764 6.313 8.211 1.00 95.38 101 ASN A N 1
ATOM 749 C CA . ASN A 1 101 ? -16.855 6.577 9.149 1.00 95.38 101 ASN A CA 1
ATOM 750 C C . ASN A 1 101 ? -17.163 8.074 9.220 1.00 95.38 101 ASN A C 1
ATOM 752 O O . ASN A 1 101 ? -16.616 8.794 10.055 1.00 95.38 101 ASN A O 1
ATOM 756 N N . LYS A 1 102 ? -18.087 8.532 8.377 1.00 93.44 102 LYS A N 1
ATOM 757 C CA . LYS A 1 102 ? -18.501 9.938 8.338 1.00 93.44 102 LYS A CA 1
ATOM 758 C C . LYS A 1 102 ? -19.706 10.153 9.237 1.00 93.44 102 LYS A C 1
ATOM 760 O O . LYS A 1 102 ? -20.843 9.911 8.838 1.00 93.44 102 LYS A O 1
ATOM 765 N N . GLY A 1 103 ? -19.453 10.579 10.474 1.00 90.56 103 GLY A N 1
ATOM 766 C CA . GLY A 1 103 ? -20.514 10.899 11.435 1.00 90.56 103 GLY A CA 1
ATOM 767 C C . GLY A 1 103 ? -21.423 9.712 11.784 1.00 90.56 103 GLY A C 1
ATOM 768 O O . GLY A 1 103 ? -22.614 9.906 12.006 1.00 90.56 103 GLY A O 1
ATOM 769 N N . GLY A 1 104 ? -20.886 8.487 11.803 1.00 92.06 104 GLY A N 1
ATOM 770 C CA . GLY A 1 104 ? -21.633 7.250 12.063 1.00 92.06 104 GLY A CA 1
ATOM 771 C C . GLY A 1 104 ? -22.060 6.491 10.803 1.00 92.06 104 GLY A C 1
ATOM 772 O O . GLY A 1 104 ? -22.568 5.377 10.917 1.00 92.06 104 GLY A O 1
ATOM 773 N N . ASN A 1 105 ? -21.853 7.059 9.612 1.00 94.38 105 ASN A N 1
ATOM 774 C CA . ASN A 1 105 ? -22.153 6.395 8.349 1.00 94.38 105 ASN A CA 1
ATOM 775 C C . ASN A 1 105 ? -20.918 5.663 7.807 1.00 94.38 105 ASN A C 1
ATOM 777 O O . ASN A 1 105 ? -19.913 6.301 7.486 1.00 94.38 105 ASN A O 1
ATOM 781 N N . ILE A 1 106 ? -21.013 4.335 7.695 1.00 96.50 106 ILE A N 1
ATOM 782 C CA . ILE A 1 106 ? -19.947 3.482 7.162 1.00 96.50 106 ILE A CA 1
ATOM 783 C C . ILE A 1 106 ? -20.134 3.325 5.656 1.00 96.50 106 ILE A C 1
ATOM 785 O O . ILE A 1 106 ? -21.096 2.700 5.212 1.00 96.50 106 ILE A O 1
ATOM 789 N N . ILE A 1 107 ? -19.205 3.875 4.879 1.00 96.75 107 ILE A N 1
ATOM 790 C CA . ILE A 1 107 ? -19.237 3.839 3.412 1.00 96.75 107 ILE A CA 1
ATOM 791 C C . ILE A 1 107 ? -17.867 3.456 2.849 1.00 96.75 107 ILE A C 1
ATOM 793 O O . ILE A 1 107 ? -16.844 3.645 3.505 1.00 96.75 107 ILE A O 1
ATOM 797 N N . GLU A 1 108 ? -17.846 2.911 1.633 1.00 97.25 108 GLU A N 1
ATOM 798 C CA . GLU A 1 108 ? -16.614 2.758 0.858 1.00 97.25 108 GLU A CA 1
ATOM 799 C C . GLU A 1 108 ? -16.417 3.983 -0.036 1.00 97.25 108 GLU A C 1
ATOM 801 O O . GLU A 1 108 ? -17.336 4.428 -0.724 1.00 97.25 108 GLU A O 1
ATOM 806 N N . GLU A 1 109 ? -15.202 4.515 -0.034 1.00 97.81 109 GLU A N 1
ATOM 807 C CA . GLU A 1 109 ? -14.800 5.656 -0.843 1.00 97.81 109 GLU A CA 1
ATOM 808 C C . GLU A 1 109 ? -13.583 5.300 -1.690 1.00 97.81 109 GLU A C 1
ATOM 810 O O . GLU A 1 109 ? -12.876 4.326 -1.432 1.00 97.81 109 GLU A O 1
ATOM 815 N N . THR A 1 110 ? -13.3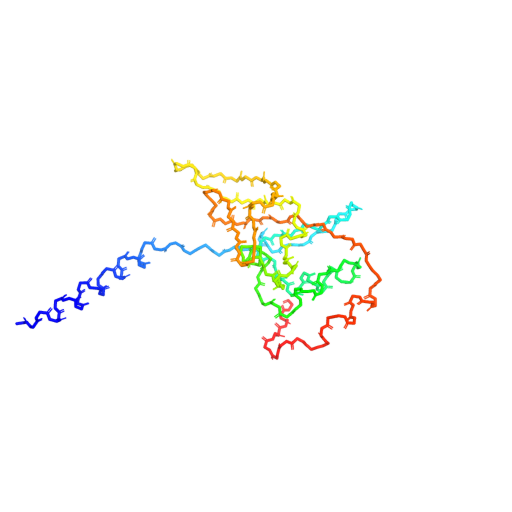40 6.077 -2.744 1.00 98.19 110 THR A N 1
ATOM 816 C CA . THR A 1 110 ? -12.136 5.962 -3.568 1.00 98.19 110 THR A CA 1
ATOM 817 C C . THR A 1 110 ? -11.636 7.348 -3.922 1.00 98.19 110 THR A C 1
ATOM 819 O O . THR A 1 110 ? -12.393 8.153 -4.463 1.00 98.19 110 THR A O 1
ATOM 822 N N . ILE A 1 111 ? -10.359 7.608 -3.649 1.00 97.56 111 ILE A N 1
ATOM 823 C CA . ILE A 1 111 ? -9.711 8.891 -3.932 1.00 97.56 111 ILE A CA 1
ATOM 824 C C . ILE A 1 111 ? -8.371 8.676 -4.637 1.00 97.56 111 ILE A C 1
ATOM 826 O O . ILE A 1 111 ? -7.760 7.612 -4.509 1.00 97.56 111 ILE A O 1
ATOM 830 N N . GLY A 1 112 ? -7.927 9.682 -5.389 1.00 97.44 112 GLY A N 1
ATOM 831 C CA . GLY A 1 112 ? -6.521 9.806 -5.778 1.00 97.44 112 GLY A CA 1
ATOM 832 C C . GLY A 1 112 ? -5.711 10.408 -4.637 1.00 97.44 112 GLY A C 1
ATOM 833 O O . GLY A 1 112 ? -6.277 11.171 -3.857 1.00 97.44 112 GLY A O 1
ATOM 834 N N . LEU A 1 113 ? -4.428 10.056 -4.531 1.00 94.62 113 LEU A N 1
ATOM 835 C CA . LEU A 1 113 ? -3.547 10.674 -3.537 1.00 94.62 113 LEU A CA 1
ATOM 836 C C . LEU A 1 113 ? -2.965 11.982 -4.078 1.00 94.62 113 LEU A C 1
ATOM 838 O O . LEU A 1 113 ? -2.471 12.022 -5.206 1.00 94.62 113 LEU A O 1
ATOM 842 N N . GLY A 1 114 ? -3.023 13.031 -3.264 1.00 91.19 114 GLY A N 1
ATOM 843 C CA . GLY A 1 114 ? -2.285 14.277 -3.439 1.00 91.19 114 GLY A CA 1
ATOM 844 C C . GLY A 1 114 ? -1.031 14.336 -2.563 1.00 91.19 114 GLY A C 1
ATOM 845 O O . GLY A 1 114 ? -0.801 13.478 -1.710 1.00 91.19 114 GLY A O 1
ATOM 846 N N . ASP A 1 115 ? -0.227 15.383 -2.762 1.00 87.50 115 ASP A N 1
ATOM 847 C CA . ASP A 1 115 ? 1.062 15.561 -2.074 1.00 87.50 115 ASP A CA 1
ATOM 848 C C . ASP A 1 115 ? 0.921 15.727 -0.547 1.00 87.50 115 ASP A C 1
ATOM 850 O O . ASP A 1 115 ? 1.822 15.345 0.197 1.00 87.50 115 ASP A O 1
ATOM 854 N N . ASP A 1 116 ? -0.211 16.255 -0.068 1.00 92.06 116 ASP A N 1
ATOM 855 C CA . ASP A 1 116 ? -0.470 16.477 1.363 1.00 92.06 116 ASP A CA 1
ATOM 856 C C . ASP A 1 116 ? -0.991 15.221 2.094 1.00 92.06 116 ASP A C 1
ATOM 858 O O . ASP A 1 116 ? -1.041 15.193 3.326 1.00 92.06 116 ASP A O 1
ATOM 862 N N . ASP A 1 117 ? -1.352 14.159 1.363 1.00 94.12 117 ASP A N 1
ATOM 863 C CA . ASP A 1 117 ? -1.943 12.947 1.947 1.00 94.12 117 ASP A CA 1
ATOM 864 C C . ASP A 1 117 ? -0.887 12.013 2.557 1.00 94.12 117 ASP A C 1
ATOM 866 O O . ASP A 1 117 ? -1.215 11.109 3.332 1.00 94.12 117 ASP A O 1
ATOM 870 N N . PHE A 1 118 ? 0.395 12.178 2.209 1.00 95.19 118 PHE A N 1
ATOM 871 C CA . PHE A 1 118 ? 1.464 11.299 2.676 1.00 95.19 118 PHE A CA 1
ATOM 872 C C . PHE A 1 118 ? 2.832 11.980 2.775 1.00 95.19 118 PHE A C 1
ATOM 874 O O . PHE A 1 118 ? 3.111 13.021 2.201 1.00 95.19 118 PHE A O 1
ATOM 881 N N . GLY A 1 119 ? 3.727 11.356 3.537 1.00 92.31 119 GLY A N 1
ATOM 882 C CA . GLY A 1 119 ? 5.085 11.840 3.761 1.00 92.31 119 GLY A CA 1
ATOM 883 C C . GLY A 1 119 ? 5.965 10.746 4.350 1.00 92.31 119 GLY A C 1
ATOM 884 O O . GLY A 1 119 ? 5.596 9.568 4.362 1.00 92.31 119 GLY A O 1
ATOM 885 N N . TYR A 1 120 ? 7.147 11.095 4.857 1.00 91.81 120 TYR A N 1
ATOM 886 C CA . TYR A 1 120 ? 8.028 10.100 5.472 1.00 91.81 120 TYR A CA 1
ATOM 887 C C . TYR A 1 120 ? 7.365 9.472 6.706 1.00 91.81 120 TYR A C 1
ATOM 889 O O . TYR A 1 120 ? 7.224 10.127 7.736 1.00 91.81 120 TYR A O 1
ATOM 897 N N . ARG A 1 121 ? 6.977 8.190 6.598 1.00 88.25 121 ARG A N 1
ATOM 898 C CA . ARG A 1 121 ? 6.236 7.444 7.638 1.00 88.25 121 ARG A CA 1
ATOM 899 C C . ARG A 1 121 ? 4.905 8.092 8.041 1.00 88.25 121 ARG A C 1
ATOM 901 O O . ARG A 1 121 ? 4.437 7.883 9.157 1.00 88.25 121 ARG A O 1
ATOM 908 N N . TYR A 1 122 ? 4.308 8.850 7.128 1.00 92.44 122 TYR A N 1
ATOM 909 C CA . TYR A 1 122 ? 3.052 9.560 7.323 1.00 92.44 122 TYR A CA 1
ATOM 910 C C . TYR A 1 122 ? 2.087 9.231 6.184 1.00 92.44 122 TYR A C 1
ATOM 912 O O . TYR A 1 122 ? 2.497 9.157 5.025 1.00 92.44 122 TYR A O 1
ATOM 920 N N . PHE A 1 123 ? 0.823 9.043 6.539 1.00 96.62 123 PHE A N 1
ATOM 921 C CA . PHE A 1 123 ? -0.301 8.885 5.629 1.00 96.62 123 PHE A CA 1
ATOM 922 C C . PHE A 1 123 ? -1.558 9.339 6.364 1.00 96.62 123 PHE A C 1
ATOM 924 O O . PHE A 1 123 ? -1.773 8.938 7.514 1.00 96.62 123 PHE A O 1
ATOM 931 N N . TYR A 1 124 ? -2.388 10.150 5.723 1.00 96.25 124 TYR A N 1
ATOM 932 C CA . TYR A 1 124 ? -3.611 10.646 6.325 1.00 96.25 124 TYR A CA 1
ATOM 933 C C . TYR A 1 124 ? -4.706 10.832 5.286 1.00 96.25 124 TYR A C 1
ATOM 935 O O . TYR A 1 124 ? -4.527 11.502 4.279 1.00 96.25 124 TYR A O 1
ATOM 943 N N . ILE A 1 125 ? -5.867 10.261 5.589 1.00 96.19 125 ILE A N 1
ATOM 944 C CA . ILE A 1 125 ? -7.129 10.539 4.916 1.00 96.19 125 ILE A CA 1
ATOM 945 C C . ILE A 1 125 ? -8.172 10.697 6.030 1.00 96.19 125 ILE A C 1
ATOM 947 O O . ILE A 1 125 ? -8.213 9.844 6.928 1.00 96.19 125 ILE A O 1
ATOM 951 N N . PRO A 1 126 ? -9.009 11.749 6.009 1.00 94.69 126 PRO A N 1
ATOM 952 C CA . PRO A 1 126 ? -10.069 11.924 6.993 1.00 94.69 126 PRO A CA 1
ATOM 953 C C . PRO A 1 126 ? -10.984 10.699 7.087 1.00 94.69 126 PRO A C 1
ATOM 955 O O . PRO A 1 126 ? -11.339 10.090 6.077 1.00 94.69 126 PRO A O 1
ATOM 958 N N . ASP A 1 127 ? -11.372 10.353 8.313 1.00 95.75 127 ASP A N 1
ATOM 959 C CA . ASP A 1 127 ? -12.350 9.303 8.624 1.00 95.75 127 ASP A CA 1
ATOM 960 C C . ASP A 1 127 ? -11.990 7.878 8.157 1.00 95.75 127 ASP A C 1
ATOM 962 O O . ASP A 1 127 ? -12.830 6.982 8.246 1.00 95.75 127 ASP A O 1
ATOM 966 N N . LEU A 1 128 ? -10.761 7.636 7.685 1.00 96.94 128 LEU A N 1
ATOM 967 C CA . LEU A 1 128 ? -10.307 6.325 7.221 1.00 96.94 128 LEU A CA 1
ATOM 968 C C . LEU A 1 128 ? -10.305 5.293 8.356 1.00 96.94 128 LEU A C 1
ATOM 970 O O . LEU A 1 128 ? -9.650 5.472 9.381 1.00 96.94 128 LEU A O 1
ATOM 974 N N . ILE A 1 129 ? -10.975 4.162 8.122 1.00 96.31 129 ILE A N 1
ATOM 975 C CA . ILE A 1 129 ? -10.938 2.979 8.992 1.00 96.31 129 ILE A CA 1
ATOM 976 C C . ILE A 1 129 ? -9.936 1.956 8.457 1.00 96.31 129 ILE A C 1
ATOM 978 O O . ILE A 1 129 ? -9.063 1.488 9.187 1.00 96.31 129 ILE A O 1
ATOM 982 N N . VAL A 1 130 ? -10.074 1.568 7.186 1.00 97.31 130 VAL A N 1
ATOM 983 C CA . VAL A 1 130 ? -9.238 0.526 6.577 1.00 97.31 130 VAL A CA 1
ATOM 984 C C . VAL A 1 130 ? -9.162 0.698 5.063 1.00 97.31 130 VAL A C 1
ATOM 986 O O . VAL A 1 130 ? -10.177 0.927 4.411 1.00 97.31 130 VAL A O 1
ATOM 989 N N . LEU A 1 131 ? -7.962 0.560 4.496 1.00 98.38 131 LEU A N 1
ATOM 990 C CA . LEU A 1 131 ? -7.775 0.470 3.045 1.00 98.38 131 LEU A CA 1
ATOM 991 C C . LEU A 1 131 ? -8.293 -0.879 2.538 1.00 98.38 131 LEU A C 1
ATOM 993 O O . LEU A 1 131 ? -8.008 -1.908 3.145 1.00 98.38 131 LEU A O 1
ATOM 997 N N . THR A 1 132 ? -8.991 -0.896 1.408 1.00 98.50 132 THR A N 1
ATOM 998 C CA . THR A 1 132 ? -9.533 -2.115 0.783 1.00 98.50 132 THR A CA 1
ATOM 999 C C . THR A 1 132 ? -8.802 -2.458 -0.512 1.00 98.50 132 THR A C 1
ATOM 1001 O O . THR A 1 132 ? -8.461 -3.622 -0.745 1.00 98.50 132 THR A O 1
ATOM 1004 N N . ARG A 1 133 ? -8.480 -1.448 -1.325 1.00 98.56 133 ARG A N 1
ATOM 1005 C CA . ARG A 1 133 ? -7.861 -1.594 -2.651 1.00 98.56 133 ARG A CA 1
ATOM 1006 C C . ARG A 1 133 ? -6.852 -0.484 -2.908 1.00 98.56 133 ARG A C 1
ATOM 1008 O O . ARG A 1 133 ? -7.059 0.658 -2.515 1.00 98.56 133 ARG A O 1
ATOM 1015 N N . ILE A 1 134 ? -5.766 -0.823 -3.593 1.00 98.56 134 ILE A N 1
ATOM 1016 C CA . ILE A 1 134 ? -4.709 0.106 -3.981 1.00 98.56 134 ILE A CA 1
ATOM 1017 C C . ILE A 1 134 ? -4.479 -0.031 -5.486 1.00 98.56 134 ILE A C 1
ATOM 1019 O O . ILE A 1 134 ? -4.308 -1.138 -6.000 1.00 98.56 134 ILE A O 1
ATOM 1023 N N . VAL A 1 135 ? -4.483 1.098 -6.191 1.00 97.88 135 VAL A N 1
ATOM 1024 C CA . VAL A 1 135 ? -4.116 1.196 -7.606 1.00 97.88 135 VAL A CA 1
ATOM 1025 C C . VAL A 1 135 ? -2.750 1.857 -7.684 1.00 97.88 135 VAL A C 1
ATOM 1027 O O . VAL A 1 135 ? -2.605 3.014 -7.297 1.00 97.88 135 VAL A O 1
ATOM 1030 N N . LEU A 1 136 ? -1.757 1.117 -8.172 1.00 97.19 136 LEU A N 1
ATOM 1031 C CA . LEU A 1 136 ? -0.389 1.588 -8.338 1.00 97.19 136 LEU A CA 1
ATOM 1032 C C . LEU A 1 136 ? -0.034 1.749 -9.814 1.00 97.19 136 LEU A C 1
ATOM 1034 O O . LEU A 1 136 ? -0.505 0.993 -10.666 1.00 97.19 136 LEU A O 1
ATOM 1038 N N . ASN A 1 137 ? 0.856 2.691 -10.091 1.00 93.00 137 ASN A N 1
ATOM 1039 C CA . ASN A 1 137 ? 1.428 2.941 -11.399 1.00 93.00 137 ASN A CA 1
ATOM 1040 C C . ASN A 1 137 ? 2.931 3.201 -11.252 1.00 93.00 137 ASN A C 1
ATOM 1042 O O . ASN A 1 137 ? 3.379 3.950 -10.384 1.00 93.00 137 ASN A O 1
ATOM 1046 N N . THR A 1 138 ? 3.727 2.549 -12.091 1.00 87.31 138 THR A N 1
ATOM 1047 C CA . THR A 1 138 ? 5.161 2.807 -12.191 1.00 87.31 138 THR A CA 1
ATOM 1048 C C . THR A 1 138 ? 5.623 2.554 -13.618 1.00 87.31 138 THR A C 1
ATOM 1050 O O . THR A 1 138 ? 5.028 1.763 -14.356 1.00 87.31 138 THR A O 1
ATOM 1053 N N . GLY A 1 139 ? 6.713 3.211 -14.007 1.00 80.88 139 GLY A N 1
ATOM 1054 C CA . GLY A 1 139 ? 7.353 2.960 -15.291 1.00 80.88 139 GLY A CA 1
ATOM 1055 C C . GLY A 1 139 ? 7.868 1.522 -15.394 1.00 80.88 139 GLY A C 1
ATOM 1056 O O . GLY A 1 139 ? 8.253 0.902 -14.398 1.00 80.88 139 GLY A O 1
ATOM 1057 N N . LYS A 1 140 ? 7.908 0.997 -16.622 1.00 83.75 140 LYS A N 1
ATOM 1058 C CA . LYS A 1 140 ? 8.592 -0.267 -16.900 1.00 83.75 140 LYS A CA 1
ATOM 1059 C C . LYS A 1 140 ? 10.102 -0.052 -16.965 1.00 83.75 140 LYS A C 1
ATOM 1061 O O . LYS A 1 140 ? 10.572 0.962 -17.475 1.00 83.75 140 LYS A O 1
ATOM 1066 N N . SER A 1 141 ? 10.852 -1.031 -16.478 1.00 85.06 141 SER A N 1
ATOM 1067 C CA . SER A 1 141 ? 12.309 -1.102 -16.590 1.00 85.06 141 SER A CA 1
ATOM 1068 C C . SER A 1 141 ? 12.729 -2.510 -17.010 1.00 85.06 141 SER A C 1
ATOM 1070 O O . SER A 1 141 ? 11.934 -3.453 -16.945 1.00 85.06 141 SER A O 1
ATOM 1072 N N . ASP A 1 142 ? 13.975 -2.656 -17.463 1.00 84.69 142 ASP A N 1
ATOM 1073 C CA . ASP A 1 142 ? 14.528 -3.965 -17.799 1.00 84.69 142 ASP A CA 1
ATOM 1074 C C . ASP A 1 142 ? 14.472 -4.887 -16.574 1.00 84.69 142 ASP A C 1
ATOM 1076 O O . ASP A 1 142 ? 14.913 -4.540 -15.474 1.00 84.69 142 ASP A O 1
ATOM 1080 N N . ARG A 1 143 ? 13.909 -6.080 -16.769 1.00 85.75 143 ARG A N 1
ATOM 1081 C CA . ARG A 1 143 ? 13.703 -7.052 -15.696 1.00 85.75 143 ARG A CA 1
ATOM 1082 C C . ARG A 1 143 ? 15.010 -7.426 -14.997 1.00 85.75 143 ARG A C 1
ATOM 1084 O O . ARG A 1 143 ? 14.998 -7.582 -13.779 1.00 85.75 143 ARG A O 1
ATOM 1091 N N . ASN A 1 144 ? 16.115 -7.574 -15.724 1.00 83.62 144 ASN A N 1
ATOM 1092 C CA . ASN A 1 144 ? 17.401 -7.937 -15.130 1.00 83.62 144 ASN A CA 1
ATOM 1093 C C . ASN A 1 144 ? 17.900 -6.818 -14.213 1.00 83.62 144 ASN A C 1
ATOM 1095 O O . ASN A 1 144 ? 18.268 -7.095 -13.073 1.00 83.62 144 ASN A O 1
ATOM 1099 N N . ASN A 1 145 ? 17.769 -5.559 -14.643 1.00 87.31 145 ASN A N 1
ATOM 1100 C CA . ASN A 1 145 ? 18.122 -4.398 -13.822 1.00 87.31 145 ASN A CA 1
ATOM 1101 C C . ASN A 1 145 ? 17.297 -4.329 -12.527 1.00 87.31 145 ASN A C 1
ATOM 1103 O O . ASN A 1 145 ? 17.812 -3.931 -11.485 1.00 87.31 145 ASN A O 1
ATOM 1107 N N . ILE A 1 146 ? 16.013 -4.702 -12.566 1.00 86.44 146 ILE A N 1
ATOM 1108 C CA . ILE A 1 146 ? 15.166 -4.747 -11.362 1.00 86.44 146 ILE A CA 1
ATOM 1109 C C . ILE A 1 146 ? 15.616 -5.883 -10.437 1.00 86.44 146 ILE A C 1
ATOM 1111 O O . ILE A 1 146 ? 15.752 -5.687 -9.230 1.00 86.44 146 ILE A O 1
ATOM 1115 N N . LEU A 1 147 ? 15.855 -7.074 -10.992 1.00 84.31 147 LEU A N 1
ATOM 1116 C CA . LEU A 1 147 ? 16.236 -8.256 -10.217 1.00 84.31 147 LEU A CA 1
ATOM 1117 C C . LEU A 1 147 ? 17.606 -8.110 -9.547 1.00 84.31 147 LEU A C 1
ATOM 1119 O O . LEU A 1 147 ? 17.791 -8.643 -8.458 1.00 84.31 147 LEU A O 1
ATOM 1123 N N . GLU A 1 148 ? 18.539 -7.365 -10.139 1.00 86.56 148 GLU A N 1
ATOM 1124 C CA . GLU A 1 148 ? 19.819 -7.031 -9.501 1.00 86.56 148 GLU A CA 1
ATOM 1125 C C . GLU A 1 148 ? 19.652 -6.182 -8.234 1.00 86.56 148 GLU A C 1
ATOM 1127 O O . GLU A 1 148 ? 20.428 -6.326 -7.289 1.00 86.56 148 GLU A O 1
ATOM 1132 N N . LYS A 1 149 ? 18.618 -5.333 -8.179 1.00 85.19 149 LYS A N 1
ATOM 1133 C CA . LYS A 1 149 ? 18.312 -4.499 -7.006 1.00 85.19 149 LYS A CA 1
ATOM 1134 C C . LYS A 1 149 ? 17.597 -5.266 -5.895 1.00 85.19 149 LYS A C 1
ATOM 1136 O O . LYS A 1 149 ? 17.551 -4.783 -4.764 1.00 85.19 149 LYS A O 1
ATOM 1141 N N . ILE A 1 150 ? 16.998 -6.417 -6.202 1.00 83.31 150 ILE A N 1
ATOM 1142 C CA . ILE A 1 150 ? 16.285 -7.237 -5.220 1.00 83.31 150 ILE A CA 1
ATOM 1143 C C . ILE A 1 150 ? 17.288 -8.214 -4.585 1.00 83.31 150 ILE A C 1
ATOM 1145 O O . ILE A 1 150 ? 17.894 -9.022 -5.292 1.00 83.31 150 ILE A O 1
ATOM 1149 N N . PRO A 1 151 ? 17.475 -8.196 -3.254 1.00 75.69 151 PRO A N 1
ATOM 1150 C CA . PRO A 1 151 ? 18.391 -9.117 -2.596 1.00 75.69 151 PRO A CA 1
ATOM 1151 C C . PRO A 1 151 ? 17.970 -10.576 -2.838 1.00 75.69 151 PRO A C 1
ATOM 1153 O O . PRO A 1 151 ? 16.819 -10.954 -2.626 1.00 75.69 151 PRO A O 1
ATOM 1156 N N . LYS A 1 152 ? 18.930 -11.412 -3.260 1.00 66.94 152 LYS A N 1
ATOM 1157 C CA . LYS A 1 152 ? 18.705 -12.811 -3.683 1.00 66.94 152 LYS A CA 1
ATOM 1158 C C . LYS A 1 152 ? 18.274 -13.767 -2.562 1.00 66.94 152 LYS A C 1
ATOM 1160 O O . LYS A 1 152 ? 17.869 -14.886 -2.862 1.00 66.94 152 LYS A O 1
ATOM 1165 N N . SER A 1 153 ? 18.337 -13.345 -1.298 1.00 52.72 153 SER A N 1
ATOM 1166 C CA . SER A 1 153 ? 17.854 -14.135 -0.162 1.00 52.72 153 SER A CA 1
ATOM 1167 C C . SER A 1 153 ? 16.697 -13.425 0.534 1.00 52.72 153 SER A C 1
ATOM 1169 O O . SER A 1 153 ? 16.887 -12.296 0.998 1.00 52.72 153 SER A O 1
ATOM 1171 N N . PRO A 1 154 ? 15.525 -14.073 0.684 1.00 48.12 154 PRO A N 1
ATOM 1172 C CA . PRO A 1 154 ? 14.523 -13.591 1.621 1.00 48.12 154 PRO A CA 1
ATOM 1173 C C . PRO A 1 154 ? 15.115 -13.605 3.043 1.00 48.12 154 PRO A C 1
ATOM 1175 O O . PRO A 1 154 ? 15.985 -14.434 3.342 1.00 48.12 154 PRO A O 1
ATOM 1178 N N . PRO A 1 155 ? 14.672 -12.717 3.953 1.00 50.03 155 PRO A N 1
ATOM 1179 C CA . PRO A 1 155 ? 15.007 -12.863 5.366 1.00 50.03 155 PRO A CA 1
ATOM 1180 C C . PRO A 1 155 ? 14.621 -14.281 5.814 1.00 50.03 155 PRO A C 1
ATOM 1182 O O . PRO A 1 155 ? 13.557 -14.771 5.432 1.00 50.03 155 PRO A O 1
ATOM 1185 N N . LYS A 1 156 ? 15.491 -14.939 6.596 1.00 47.69 156 LYS A N 1
ATOM 1186 C CA . LYS A 1 156 ? 15.496 -16.389 6.916 1.00 47.69 156 LYS A CA 1
ATOM 1187 C C . LYS A 1 156 ? 14.187 -16.990 7.489 1.00 47.69 156 LYS A C 1
ATOM 1189 O O . LYS A 1 156 ? 14.150 -18.184 7.750 1.00 47.69 156 LYS A O 1
ATOM 1194 N N . ASN A 1 157 ? 13.114 -16.210 7.636 1.00 44.06 157 ASN A N 1
ATOM 1195 C CA . ASN A 1 157 ? 11.855 -16.582 8.287 1.00 44.06 157 ASN A CA 1
ATOM 1196 C C . ASN A 1 157 ? 10.623 -16.583 7.353 1.00 44.06 157 ASN A C 1
ATOM 1198 O O . ASN A 1 157 ? 9.498 -16.541 7.843 1.00 44.06 157 ASN A O 1
ATOM 1202 N N . PHE A 1 158 ? 10.791 -16.609 6.027 1.00 46.31 158 PHE A N 1
ATOM 1203 C CA . PHE A 1 158 ? 9.666 -16.699 5.084 1.00 46.31 158 PHE A CA 1
ATOM 1204 C C . PHE A 1 158 ? 9.593 -18.084 4.431 1.00 46.31 158 PHE A C 1
ATOM 1206 O O . PHE A 1 158 ? 10.260 -18.346 3.432 1.00 46.31 158 PHE A O 1
ATOM 1213 N N . SER A 1 159 ? 8.755 -18.969 4.976 1.00 35.44 159 SER A N 1
ATOM 1214 C CA . SER A 1 159 ? 8.256 -20.138 4.252 1.00 35.44 159 SER A CA 1
ATOM 1215 C C . SER A 1 159 ? 7.046 -19.725 3.411 1.00 35.44 159 SER A C 1
ATOM 1217 O O . SER A 1 159 ? 6.056 -19.192 3.913 1.00 35.44 159 SER A O 1
ATOM 1219 N N . PHE A 1 160 ? 7.124 -19.953 2.102 1.00 37.56 160 PHE A N 1
ATOM 1220 C CA . PHE A 1 160 ? 5.954 -19.907 1.235 1.00 37.56 160 PHE A CA 1
ATOM 1221 C C . PHE A 1 160 ? 5.195 -21.224 1.417 1.00 37.56 160 PHE A C 1
ATOM 1223 O O . PHE A 1 160 ? 5.600 -22.243 0.868 1.00 37.56 160 PHE A O 1
ATOM 1230 N N . SER A 1 161 ? 4.114 -21.228 2.197 1.00 36.84 161 SER A N 1
ATOM 1231 C CA . SER A 1 161 ? 3.072 -22.240 2.010 1.00 36.84 161 SER A CA 1
ATOM 1232 C C . SER A 1 161 ? 2.205 -21.785 0.837 1.00 36.84 161 SER A C 1
ATOM 1234 O O . SER A 1 161 ? 1.659 -20.673 0.874 1.00 36.84 161 SER A O 1
ATOM 1236 N N . GLY A 1 162 ? 2.196 -22.602 -0.218 1.00 35.56 162 GLY A N 1
ATOM 1237 C CA . GLY A 1 162 ? 1.323 -22.456 -1.383 1.00 35.56 162 GLY A CA 1
ATOM 1238 C C . GLY A 1 162 ? -0.147 -22.645 -1.051 1.00 35.56 162 GLY A C 1
ATOM 1239 O O . GLY A 1 162 ? -0.446 -23.142 0.058 1.00 35.56 162 GLY A O 1
#